Protein AF-A0A9E4AUJ5-F1 (afdb_monomer_lite)

Radius of gyration: 17.87 Å; chains: 1; bounding box: 46×36×30 Å

Structure (mmCIF, N/CA/C/O backbone):
data_AF-A0A9E4AUJ5-F1
#
_entry.id   AF-A0A9E4AUJ5-F1
#
loop_
_atom_site.group_PDB
_atom_site.id
_atom_site.type_symbol
_atom_site.label_atom_id
_atom_site.label_alt_id
_atom_site.label_comp_id
_atom_site.label_asym_id
_atom_site.label_entity_id
_atom_site.label_seq_id
_atom_site.pdbx_PDB_ins_code
_atom_site.Cartn_x
_atom_site.Cartn_y
_atom_site.Cartn_z
_atom_site.occupancy
_atom_site.B_iso_or_equiv
_atom_site.auth_seq_id
_atom_site.auth_comp_id
_atom_site.auth_asym_id
_atom_site.auth_atom_id
_atom_site.pdbx_PDB_model_num
ATOM 1 N N . MET A 1 1 ? -11.189 -10.210 -1.124 1.00 81.00 1 MET A N 1
ATOM 2 C CA . MET A 1 1 ? -10.732 -10.616 0.235 1.00 81.00 1 MET A CA 1
ATOM 3 C C . MET A 1 1 ? -11.201 -9.585 1.271 1.00 81.00 1 MET A C 1
ATOM 5 O O . MET A 1 1 ? -11.443 -8.456 0.871 1.00 81.00 1 MET A O 1
ATOM 9 N N . ASP A 1 2 ? -11.345 -9.936 2.559 1.00 85.44 2 ASP A N 1
ATOM 10 C CA . ASP A 1 2 ? -11.587 -8.959 3.646 1.00 85.44 2 ASP A CA 1
ATOM 11 C C . ASP A 1 2 ? -10.481 -9.054 4.709 1.00 85.44 2 ASP A C 1
ATOM 13 O O . ASP A 1 2 ? -10.059 -10.155 5.078 1.00 85.44 2 ASP A O 1
ATOM 17 N N . PHE A 1 3 ? -9.982 -7.909 5.174 1.00 94.19 3 PHE A N 1
ATOM 18 C CA . PHE A 1 3 ? -8.854 -7.849 6.102 1.00 94.19 3 PHE A CA 1
ATOM 19 C C . PHE A 1 3 ? -9.317 -7.792 7.551 1.00 94.19 3 PHE A C 1
ATOM 21 O O . PHE A 1 3 ? -10.170 -6.989 7.930 1.00 94.19 3 PHE A O 1
ATOM 28 N N . GLN A 1 4 ? -8.646 -8.558 8.410 1.00 96.38 4 GLN A N 1
ATOM 29 C CA . GLN A 1 4 ? -8.698 -8.282 9.839 1.00 96.38 4 GLN A CA 1
ATOM 30 C C . GLN A 1 4 ? -7.884 -7.027 10.128 1.00 96.38 4 GLN A C 1
ATOM 32 O O . GLN A 1 4 ? -6.697 -6.959 9.797 1.00 96.38 4 GLN A O 1
ATOM 37 N N . THR A 1 5 ? -8.516 -6.037 10.755 1.00 96.94 5 THR A N 1
ATOM 38 C CA . THR A 1 5 ? -7.864 -4.767 11.064 1.00 96.94 5 THR A CA 1
ATOM 39 C C . THR A 1 5 ? -7.980 -4.390 12.533 1.00 96.94 5 THR A C 1
ATOM 41 O O . THR A 1 5 ? -8.895 -4.810 13.244 1.00 96.94 5 THR A O 1
ATOM 44 N N . ARG A 1 6 ? -7.018 -3.593 12.999 1.00 97.69 6 ARG A N 1
ATOM 45 C CA . ARG A 1 6 ? -7.009 -2.996 14.334 1.00 97.69 6 ARG A CA 1
ATOM 46 C C . ARG A 1 6 ? -6.757 -1.490 14.207 1.00 97.69 6 ARG A C 1
ATOM 48 O O . ARG A 1 6 ? -5.709 -1.129 13.673 1.00 97.69 6 ARG A O 1
ATOM 55 N N . PRO A 1 7 ? -7.643 -0.616 14.723 1.00 97.81 7 PRO A N 1
ATOM 56 C CA . PRO A 1 7 ? -7.449 0.831 14.639 1.00 97.81 7 PRO A CA 1
ATOM 57 C C . PRO A 1 7 ? -6.105 1.273 15.233 1.00 97.81 7 PRO A C 1
ATOM 59 O O . PRO A 1 7 ? -5.701 0.780 16.289 1.00 97.81 7 PRO A O 1
ATOM 62 N N . LEU A 1 8 ? -5.422 2.208 14.564 1.00 97.88 8 LEU A N 1
ATOM 63 C CA . LEU A 1 8 ? -4.208 2.845 15.100 1.00 97.88 8 LEU A CA 1
ATOM 64 C C . LEU A 1 8 ? -4.545 3.996 16.051 1.00 97.88 8 LEU A C 1
ATOM 66 O O . LEU A 1 8 ? -3.818 4.254 17.008 1.00 97.88 8 LEU A O 1
ATOM 70 N N . SER A 1 9 ? -5.648 4.683 15.770 1.00 95.81 9 SER A N 1
ATOM 71 C CA . SER A 1 9 ? -6.226 5.747 16.582 1.00 95.81 9 SER A CA 1
ATOM 72 C C . SER A 1 9 ? -7.748 5.729 16.434 1.00 95.81 9 SER A C 1
ATOM 74 O O . SER A 1 9 ? -8.285 4.938 15.659 1.00 95.81 9 SER A O 1
ATOM 76 N N . GLU A 1 10 ? -8.447 6.601 17.159 1.00 93.31 10 GLU A N 1
ATOM 77 C CA . GLU A 1 10 ? -9.909 6.705 17.080 1.00 93.31 10 GLU A CA 1
ATOM 78 C C . GLU A 1 10 ? -10.398 7.073 15.669 1.00 93.31 10 GLU A C 1
ATOM 80 O O . GLU A 1 10 ? -11.391 6.524 15.204 1.00 93.31 10 GLU A O 1
ATOM 85 N N . ASN A 1 11 ? -9.674 7.954 14.969 1.00 93.94 11 ASN A N 1
ATOM 86 C CA . ASN A 1 11 ? -10.180 8.601 13.753 1.00 93.94 11 ASN A CA 1
ATOM 87 C C . ASN A 1 11 ? -9.298 8.415 12.512 1.00 93.94 11 ASN A C 1
ATOM 89 O O . ASN A 1 11 ? -9.664 8.878 11.435 1.00 93.94 11 ASN A O 1
ATOM 93 N N . PHE A 1 12 ? -8.124 7.793 12.635 1.00 96.06 12 PHE A N 1
ATOM 94 C CA . PHE A 1 12 ? -7.182 7.712 11.522 1.00 96.06 12 PHE A CA 1
ATOM 95 C C . PHE A 1 12 ? -6.329 6.448 11.551 1.00 96.06 12 PHE A C 1
ATOM 97 O O . PHE A 1 12 ? -5.674 6.140 12.554 1.00 96.06 12 PHE A O 1
ATOM 104 N N . GLY A 1 13 ? -6.289 5.782 10.399 1.00 97.75 13 GLY A N 1
ATOM 105 C CA . GLY A 1 13 ? -5.408 4.665 10.120 1.00 97.75 13 GLY A CA 1
ATOM 106 C C . GLY A 1 13 ? -5.808 3.349 10.787 1.00 97.75 13 GLY A C 1
ATOM 107 O O . GLY A 1 13 ? -6.410 3.307 11.863 1.00 97.75 13 GLY A O 1
ATOM 108 N N . SER A 1 14 ? -5.427 2.244 10.151 1.00 98.38 14 SER A N 1
ATOM 109 C CA . SER A 1 14 ? -5.655 0.898 10.678 1.00 98.38 14 SER A CA 1
ATOM 110 C C . SER A 1 14 ? -4.452 -0.007 10.425 1.00 98.38 14 SER A C 1
ATOM 112 O O . SER A 1 14 ? -3.816 0.058 9.376 1.00 98.38 14 SER A O 1
ATOM 114 N N . GLU A 1 15 ? -4.119 -0.856 11.390 1.00 98.44 15 GLU A N 1
ATOM 115 C CA . GLU A 1 15 ? -3.172 -1.950 11.198 1.00 98.44 15 GLU A CA 1
ATOM 116 C C . GLU A 1 15 ? -3.887 -3.117 10.524 1.00 98.44 15 GLU A C 1
ATOM 118 O O . GLU A 1 15 ? -4.924 -3.565 11.015 1.00 98.44 15 GLU A O 1
ATOM 123 N N . VAL A 1 16 ? -3.322 -3.630 9.434 1.00 98.12 16 VAL A N 1
ATOM 124 C CA . VAL A 1 16 ? -3.795 -4.851 8.777 1.00 98.12 16 VAL A CA 1
ATOM 125 C C . VAL A 1 16 ? -3.058 -6.048 9.373 1.00 98.12 16 VAL A C 1
ATOM 127 O O . VAL A 1 16 ? -1.829 -6.054 9.477 1.00 98.12 16 VAL A O 1
ATOM 130 N N . LEU A 1 17 ? -3.815 -7.057 9.797 1.00 97.06 17 LEU A N 1
ATOM 131 C CA . LEU A 1 17 ? -3.298 -8.227 10.498 1.00 97.06 17 LEU A CA 1
ATOM 132 C C . LEU A 1 17 ? -3.163 -9.424 9.555 1.00 97.06 17 LEU A C 1
ATOM 134 O O . LEU A 1 17 ? -4.004 -9.641 8.689 1.00 97.06 17 LEU A O 1
ATOM 138 N N . SER A 1 18 ? -2.132 -10.240 9.796 1.00 94.19 18 SER A N 1
ATOM 139 C CA . SER A 1 18 ? -1.955 -11.561 9.170 1.00 94.19 18 SER A CA 1
ATOM 140 C C . SER A 1 18 ? -1.894 -11.544 7.635 1.00 94.19 18 SER A C 1
ATOM 142 O O . SER A 1 18 ? -2.451 -12.424 6.986 1.00 94.19 18 SER A O 1
ATOM 144 N N . VAL A 1 19 ? -1.200 -10.555 7.065 1.00 95.25 19 VAL A N 1
ATOM 145 C CA . VAL A 1 19 ? -0.960 -10.428 5.618 1.00 95.25 19 VAL A CA 1
ATOM 146 C C . VAL A 1 19 ? 0.533 -10.546 5.315 1.00 95.25 19 VAL A C 1
ATOM 148 O O . VAL A 1 19 ? 1.364 -10.010 6.054 1.00 95.25 19 VAL A O 1
ATOM 151 N N . ASP A 1 20 ? 0.850 -11.231 4.220 1.00 95.44 20 ASP A N 1
ATOM 152 C CA . ASP A 1 20 ? 2.181 -11.316 3.620 1.00 95.44 20 ASP A CA 1
ATOM 153 C C . ASP A 1 20 ? 2.167 -10.581 2.275 1.00 95.44 20 ASP A C 1
ATOM 155 O O . ASP A 1 20 ? 1.487 -11.002 1.341 1.00 95.44 20 ASP A O 1
ATOM 159 N N . LEU A 1 21 ? 2.897 -9.466 2.187 1.00 96.94 21 LEU A N 1
ATOM 160 C CA . LEU A 1 21 ? 2.931 -8.631 0.984 1.00 96.94 21 LEU A CA 1
ATOM 161 C C . LEU A 1 21 ? 3.908 -9.138 -0.089 1.00 96.94 21 LEU A C 1
ATOM 163 O O . LEU A 1 21 ? 3.916 -8.598 -1.192 1.00 96.94 21 LEU A O 1
ATOM 167 N N . THR A 1 22 ? 4.716 -10.168 0.191 1.00 96.31 22 THR A N 1
ATOM 168 C CA . THR A 1 22 ? 5.641 -10.744 -0.809 1.00 96.31 22 THR A CA 1
ATOM 169 C C . THR A 1 22 ? 4.912 -11.527 -1.908 1.00 96.31 22 THR A C 1
ATOM 171 O O . THR A 1 22 ? 5.465 -11.759 -2.985 1.00 96.31 22 THR A O 1
ATOM 174 N N . GLN A 1 23 ? 3.658 -11.915 -1.646 1.00 92.25 23 GLN A N 1
ATOM 175 C CA . GLN A 1 23 ? 2.794 -12.716 -2.519 1.00 92.25 23 GLN A CA 1
ATOM 176 C C . GLN A 1 23 ? 1.576 -11.914 -3.004 1.00 92.25 23 GLN A C 1
ATOM 178 O O . GLN A 1 23 ? 0.466 -12.437 -3.052 1.00 92.25 23 GLN A O 1
ATOM 183 N N . ILE A 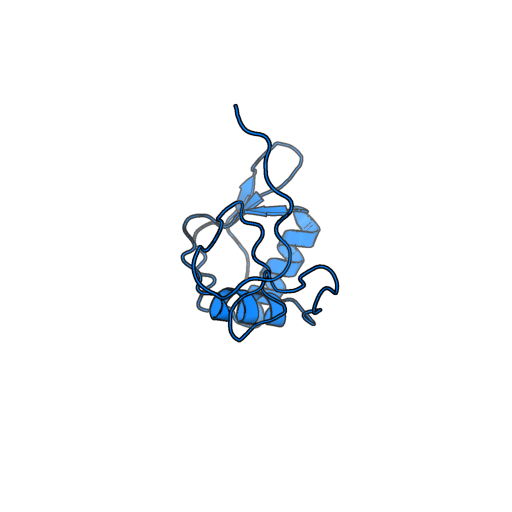1 24 ? 1.763 -10.626 -3.310 1.00 96.19 24 ILE A N 1
ATOM 184 C CA . ILE A 1 24 ? 0.677 -9.766 -3.792 1.00 96.19 24 ILE A CA 1
ATOM 185 C C . ILE A 1 24 ? 0.030 -10.335 -5.068 1.00 96.19 24 ILE A C 1
ATOM 187 O O . ILE A 1 24 ? 0.720 -10.663 -6.036 1.00 96.19 24 ILE A O 1
ATOM 191 N N . ASP A 1 25 ? -1.298 -10.415 -5.066 1.00 95.31 25 ASP A N 1
ATOM 192 C CA . ASP A 1 25 ? -2.140 -10.762 -6.210 1.00 95.31 25 ASP A CA 1
ATOM 193 C C . ASP A 1 25 ? -3.230 -9.694 -6.433 1.00 95.31 25 ASP A C 1
ATOM 195 O O . ASP A 1 25 ? -3.295 -8.689 -5.718 1.00 95.31 25 ASP A O 1
ATOM 199 N N . GLU A 1 26 ? -4.057 -9.880 -7.465 1.00 95.44 26 GLU A N 1
ATOM 200 C CA . GLU A 1 26 ? -5.104 -8.925 -7.853 1.00 95.44 26 GLU A CA 1
ATOM 201 C C . GLU A 1 26 ? -6.172 -8.757 -6.758 1.00 95.44 26 GLU A C 1
ATOM 203 O O . GLU A 1 26 ? -6.505 -7.629 -6.387 1.00 95.44 26 GLU A O 1
ATOM 208 N N . ASP A 1 27 ? -6.633 -9.863 -6.166 1.00 96.12 27 ASP A N 1
ATOM 209 C CA . ASP A 1 27 ? -7.642 -9.864 -5.101 1.00 96.12 27 ASP A CA 1
ATOM 210 C C . ASP A 1 27 ? -7.147 -9.139 -3.839 1.00 96.12 27 ASP A C 1
ATOM 212 O O . ASP A 1 27 ? -7.907 -8.426 -3.168 1.00 96.12 27 ASP A O 1
ATOM 216 N N . MET A 1 28 ? -5.874 -9.328 -3.481 1.00 96.88 28 MET A N 1
ATOM 217 C CA . MET A 1 28 ? -5.245 -8.641 -2.359 1.00 96.88 28 MET A CA 1
ATOM 218 C C . MET A 1 28 ? -5.028 -7.160 -2.674 1.00 96.88 28 MET A C 1
ATOM 220 O O . MET A 1 28 ? -5.274 -6.322 -1.805 1.00 96.88 28 MET A O 1
ATOM 224 N N . ALA A 1 29 ? -4.615 -6.812 -3.895 1.00 97.38 29 ALA A N 1
ATOM 225 C CA . ALA A 1 29 ? -4.443 -5.422 -4.310 1.00 97.38 29 ALA A CA 1
ATOM 226 C C . ALA A 1 29 ? -5.767 -4.643 -4.255 1.00 97.38 29 ALA A C 1
ATOM 228 O O . ALA A 1 29 ? -5.816 -3.556 -3.671 1.00 97.38 29 ALA A O 1
ATOM 229 N N . GLU A 1 30 ? -6.861 -5.217 -4.764 1.00 97.25 30 GLU A N 1
ATOM 230 C CA . GLU A 1 30 ? -8.194 -4.614 -4.674 1.00 97.25 30 GLU A CA 1
ATOM 231 C C . GLU A 1 30 ? -8.626 -4.430 -3.210 1.00 97.25 30 GLU A C 1
ATOM 233 O O . GLU A 1 30 ? -9.079 -3.349 -2.815 1.00 97.25 30 GLU A O 1
ATOM 238 N N . ALA A 1 31 ? -8.411 -5.445 -2.366 1.00 97.06 31 ALA A N 1
ATOM 239 C CA . ALA A 1 31 ? -8.710 -5.354 -0.940 1.00 97.06 31 ALA A CA 1
ATOM 240 C C . ALA A 1 31 ? -7.897 -4.247 -0.242 1.00 97.06 31 ALA A C 1
ATOM 242 O O . ALA A 1 31 ? -8.433 -3.539 0.617 1.00 97.06 31 ALA A O 1
ATOM 243 N N . ILE A 1 32 ? -6.623 -4.056 -0.612 1.00 97.50 32 ILE A N 1
ATOM 244 C CA . ILE A 1 32 ? -5.777 -2.973 -0.086 1.00 97.50 32 ILE A CA 1
ATOM 245 C C . ILE A 1 32 ? -6.341 -1.616 -0.503 1.00 97.50 32 ILE A C 1
ATOM 247 O O . ILE A 1 32 ? -6.493 -0.744 0.352 1.00 97.50 32 ILE A O 1
ATOM 251 N N . LEU A 1 33 ? -6.701 -1.434 -1.776 1.00 97.12 33 LEU A N 1
ATOM 252 C CA . LEU A 1 33 ? -7.261 -0.174 -2.275 1.00 97.12 33 LEU A CA 1
ATOM 253 C C . LEU A 1 33 ? -8.573 0.191 -1.567 1.00 97.12 33 LEU A C 1
ATOM 255 O O . LEU A 1 33 ? -8.733 1.329 -1.116 1.00 97.12 33 LEU A O 1
ATOM 259 N N . LEU A 1 34 ? -9.482 -0.771 -1.391 1.00 96.81 34 LEU A N 1
ATOM 260 C CA . LEU A 1 34 ? -10.729 -0.569 -0.645 1.00 96.81 34 LEU A CA 1
ATOM 261 C C . LEU A 1 34 ? -10.467 -0.233 0.831 1.00 96.81 34 LEU A C 1
ATOM 263 O O . LEU A 1 34 ? -11.088 0.674 1.394 1.00 96.81 34 LEU A O 1
ATOM 267 N N . ALA A 1 35 ? -9.516 -0.922 1.467 1.00 96.62 35 ALA A N 1
ATOM 268 C CA . ALA A 1 35 ? -9.149 -0.657 2.853 1.00 96.62 35 ALA A CA 1
ATOM 269 C C . ALA A 1 35 ? -8.502 0.730 3.030 1.00 96.62 35 ALA A C 1
ATOM 271 O O . ALA A 1 35 ? -8.801 1.412 4.013 1.00 96.62 35 ALA A O 1
ATOM 272 N N . VAL A 1 36 ? -7.685 1.191 2.075 1.00 96.31 36 VAL A N 1
ATOM 273 C CA . VAL A 1 36 ? -7.135 2.558 2.065 1.00 96.31 36 VAL A CA 1
ATOM 274 C C . VAL A 1 36 ? -8.252 3.591 1.940 1.00 96.31 36 VAL A C 1
ATOM 276 O O . VAL A 1 36 ? -8.261 4.547 2.708 1.00 96.31 36 VAL A O 1
ATOM 279 N N . GLN A 1 37 ? -9.233 3.398 1.053 1.00 95.56 37 GLN A N 1
ATOM 280 C CA . GLN A 1 37 ? -10.369 4.327 0.927 1.00 95.56 37 GLN A CA 1
ATOM 281 C C . GLN A 1 37 ? -11.161 4.460 2.236 1.00 95.56 37 GLN A C 1
ATOM 283 O O . GLN A 1 37 ? -11.609 5.550 2.586 1.00 95.56 37 GLN A O 1
ATOM 288 N N . LYS A 1 38 ? -11.305 3.360 2.982 1.00 95.19 38 LYS A N 1
ATOM 289 C CA . LYS A 1 38 ? -12.026 3.330 4.260 1.00 95.19 38 LYS A CA 1
ATOM 290 C C . LYS A 1 38 ? -11.229 3.918 5.426 1.00 95.19 38 LYS A C 1
ATOM 292 O O . LYS A 1 38 ? -11.804 4.589 6.279 1.00 95.19 38 LYS A O 1
ATOM 297 N N . HIS A 1 39 ? -9.934 3.620 5.508 1.00 96.00 39 HIS A N 1
ATOM 298 C CA . HIS A 1 39 ? -9.112 3.909 6.690 1.00 96.00 39 HIS A CA 1
ATOM 299 C C . HIS A 1 39 ? -8.101 5.046 6.493 1.00 96.00 39 HIS A C 1
ATOM 301 O O . HIS A 1 39 ? -7.439 5.434 7.458 1.00 96.00 39 HIS A O 1
ATOM 307 N N . ALA A 1 40 ? -7.988 5.574 5.271 1.00 96.38 40 ALA A N 1
ATOM 308 C CA . ALA A 1 40 ? -7.030 6.572 4.781 1.00 96.38 40 ALA A CA 1
ATOM 309 C C . ALA A 1 40 ? -5.546 6.160 4.847 1.00 96.38 40 ALA A C 1
ATOM 311 O O . ALA A 1 40 ? -4.764 6.536 3.978 1.00 96.38 40 ALA A O 1
ATOM 312 N N . LEU A 1 41 ? -5.149 5.378 5.850 1.00 97.62 41 LEU A N 1
ATOM 313 C CA . LEU A 1 41 ? -3.797 4.871 6.039 1.00 97.62 41 LEU A CA 1
ATOM 314 C C . LEU A 1 41 ? -3.840 3.427 6.533 1.00 97.62 41 LEU A C 1
ATOM 316 O O . LEU A 1 41 ? -4.610 3.086 7.432 1.00 97.62 41 LEU A O 1
ATOM 320 N N . LEU A 1 42 ? -2.963 2.591 5.985 1.00 98.06 42 LEU A N 1
ATOM 321 C CA . LEU A 1 42 ? -2.779 1.215 6.430 1.00 98.06 42 LEU A CA 1
ATOM 322 C C . LEU A 1 42 ? -1.362 1.014 6.963 1.00 98.06 42 LEU A C 1
ATOM 324 O O . LEU A 1 42 ? -0.393 1.488 6.374 1.00 98.06 42 LEU A O 1
ATOM 328 N N . LEU A 1 43 ? -1.245 0.288 8.074 1.00 98.19 43 LEU A N 1
ATOM 329 C CA . LEU A 1 43 ? 0.028 -0.177 8.614 1.00 98.19 43 LEU A CA 1
ATOM 330 C C . LEU A 1 43 ? 0.133 -1.694 8.464 1.00 98.19 43 LEU A C 1
ATOM 332 O O . LEU A 1 43 ? -0.676 -2.432 9.023 1.00 98.19 43 LEU A O 1
ATOM 336 N N . PHE A 1 44 ? 1.192 -2.150 7.801 1.00 97.81 44 PHE A N 1
ATOM 337 C CA . PHE A 1 44 ? 1.551 -3.562 7.703 1.00 97.81 44 PHE A CA 1
ATOM 338 C C . PHE A 1 44 ? 2.816 -3.802 8.525 1.00 97.81 44 PHE A C 1
ATOM 340 O O . PHE A 1 44 ? 3.894 -3.302 8.202 1.00 97.81 44 PHE A O 1
ATOM 347 N N . ARG A 1 45 ? 2.699 -4.528 9.639 1.00 97.12 45 ARG A N 1
ATOM 348 C CA . ARG A 1 45 ? 3.848 -4.815 10.511 1.00 97.12 45 ARG A CA 1
ATOM 349 C C . ARG A 1 45 ? 4.589 -6.068 10.052 1.00 97.12 45 ARG A C 1
ATOM 351 O O . ARG A 1 45 ? 3.985 -6.978 9.491 1.00 97.12 45 ARG A O 1
ATOM 358 N N . ARG A 1 46 ? 5.878 -6.143 10.409 1.00 96.38 46 ARG A N 1
ATOM 359 C CA . ARG A 1 46 ? 6.742 -7.329 10.233 1.00 96.38 46 ARG A CA 1
ATOM 360 C C . ARG A 1 46 ? 6.875 -7.789 8.775 1.00 96.38 46 ARG A C 1
ATOM 362 O O . ARG A 1 46 ? 6.998 -8.979 8.519 1.00 96.38 46 ARG A O 1
ATOM 369 N N . GLN A 1 47 ? 6.861 -6.841 7.844 1.00 97.25 47 GLN A N 1
ATOM 370 C CA . GLN A 1 47 ? 7.123 -7.107 6.435 1.00 97.25 47 GLN A CA 1
ATOM 371 C C . GLN A 1 47 ? 8.630 -7.000 6.190 1.00 97.25 47 GLN A C 1
ATOM 373 O O . GLN A 1 47 ? 9.252 -6.015 6.588 1.00 97.25 47 GLN A O 1
ATOM 378 N N . SER A 1 48 ? 9.208 -8.021 5.567 1.00 96.00 48 SER A N 1
ATOM 379 C CA . SER A 1 48 ? 10.597 -8.025 5.112 1.00 96.00 48 SER A CA 1
ATOM 380 C C . SER A 1 48 ? 10.573 -8.054 3.592 1.00 96.00 48 SER A C 1
ATOM 382 O O . SER A 1 48 ? 10.552 -9.130 3.007 1.00 96.00 48 SER A O 1
ATOM 384 N N . LEU A 1 49 ? 10.502 -6.872 2.984 1.00 96.12 49 LEU A N 1
ATOM 385 C CA . LEU A 1 49 ? 10.353 -6.705 1.540 1.00 96.12 49 LEU A CA 1
ATOM 386 C C . LEU A 1 49 ? 11.689 -6.319 0.918 1.00 96.12 49 LEU A C 1
ATOM 388 O O . LEU A 1 49 ? 12.380 -5.438 1.434 1.00 96.12 49 LEU A O 1
ATOM 392 N N . HIS A 1 50 ? 12.028 -6.966 -0.188 1.00 95.44 50 HIS A N 1
ATOM 393 C CA . HIS A 1 50 ? 13.092 -6.516 -1.069 1.00 95.44 50 HIS A CA 1
ATOM 394 C C . HIS A 1 50 ? 12.542 -5.471 -2.061 1.00 95.44 50 HIS A C 1
ATOM 396 O O . HIS A 1 50 ? 11.329 -5.303 -2.210 1.00 95.44 50 HIS A O 1
ATOM 402 N N . ASP A 1 51 ? 13.415 -4.728 -2.740 1.00 94.56 51 ASP A N 1
ATOM 403 C CA . ASP A 1 51 ? 13.002 -3.636 -3.635 1.00 94.56 51 ASP A CA 1
ATOM 404 C C . ASP A 1 51 ? 12.085 -4.101 -4.782 1.00 94.56 51 ASP A C 1
ATOM 406 O O . ASP A 1 51 ? 11.197 -3.365 -5.211 1.00 94.56 51 ASP A O 1
ATOM 410 N N . ASP A 1 52 ? 12.244 -5.339 -5.250 1.00 95.25 52 ASP A N 1
ATOM 411 C CA . ASP A 1 52 ? 11.373 -5.947 -6.255 1.00 95.25 52 ASP A CA 1
ATOM 412 C C . ASP A 1 52 ? 10.000 -6.329 -5.685 1.00 95.25 52 ASP A C 1
ATOM 414 O O . ASP A 1 52 ? 9.009 -6.230 -6.407 1.00 95.25 52 ASP A O 1
ATOM 418 N N . ASP A 1 53 ? 9.908 -6.713 -4.405 1.00 96.62 53 ASP A N 1
ATOM 419 C CA . ASP A 1 53 ? 8.618 -6.882 -3.724 1.00 96.62 53 ASP A CA 1
ATOM 420 C C . ASP A 1 53 ? 7.890 -5.534 -3.634 1.00 96.62 53 ASP A C 1
ATOM 422 O O . ASP A 1 53 ? 6.702 -5.445 -3.942 1.00 96.62 53 ASP A O 1
ATOM 426 N N . ILE A 1 54 ? 8.609 -4.463 -3.272 1.00 95.81 54 ILE A N 1
ATOM 427 C CA . ILE A 1 54 ? 8.059 -3.100 -3.194 1.00 95.81 54 ILE A CA 1
ATOM 428 C C . ILE A 1 54 ? 7.551 -2.648 -4.566 1.00 95.81 54 ILE A C 1
ATOM 430 O O . ILE A 1 54 ? 6.448 -2.102 -4.669 1.00 95.81 54 ILE A O 1
ATOM 434 N N . TYR A 1 55 ? 8.329 -2.888 -5.624 1.00 94.81 55 TYR A N 1
ATOM 435 C CA . TYR A 1 55 ? 7.926 -2.555 -6.986 1.00 94.81 55 TYR A CA 1
ATOM 436 C C . TYR A 1 55 ? 6.698 -3.360 -7.433 1.00 94.81 55 TYR A C 1
ATOM 438 O O . TYR A 1 55 ? 5.759 -2.776 -7.979 1.00 94.81 55 TYR A O 1
ATOM 446 N N . ARG A 1 56 ? 6.670 -4.677 -7.173 1.00 96.06 56 ARG A N 1
ATOM 447 C CA . ARG A 1 56 ? 5.527 -5.552 -7.489 1.00 96.06 56 ARG A CA 1
ATOM 448 C C . ARG A 1 56 ? 4.260 -5.104 -6.766 1.00 96.06 56 ARG A C 1
ATOM 450 O O . ARG A 1 56 ? 3.237 -4.919 -7.417 1.00 96.06 56 ARG A O 1
ATOM 457 N N . LEU A 1 57 ? 4.348 -4.852 -5.459 1.00 96.94 57 LEU A N 1
ATOM 458 C CA . LEU A 1 57 ? 3.244 -4.321 -4.660 1.00 96.94 57 LEU A CA 1
ATOM 459 C C . LEU A 1 57 ? 2.736 -2.993 -5.226 1.00 96.94 57 LEU A C 1
ATOM 461 O O . LEU A 1 57 ? 1.543 -2.844 -5.465 1.00 96.94 57 LEU A O 1
ATOM 465 N N . SER A 1 58 ? 3.636 -2.041 -5.479 1.00 95.44 58 SER A N 1
ATOM 466 C CA . SER A 1 58 ? 3.258 -0.718 -5.992 1.00 95.44 58 SER A CA 1
ATOM 467 C C . SER A 1 58 ? 2.583 -0.814 -7.363 1.00 95.44 58 SER A C 1
ATOM 469 O O . SER A 1 58 ? 1.579 -0.149 -7.594 1.00 95.44 58 SER A O 1
ATOM 471 N N . SER A 1 59 ? 3.091 -1.687 -8.237 1.00 95.69 59 SER A N 1
ATOM 472 C CA . SER A 1 59 ? 2.551 -1.909 -9.585 1.00 95.69 59 SER A CA 1
ATOM 473 C C . SER A 1 59 ? 1.190 -2.602 -9.579 1.00 95.69 59 SER A C 1
ATOM 475 O O . SER A 1 59 ? 0.369 -2.340 -10.454 1.00 95.69 59 SER A O 1
ATOM 477 N N . ALA A 1 60 ? 0.929 -3.465 -8.594 1.00 96.81 60 ALA A N 1
ATOM 478 C CA . ALA A 1 60 ? -0.374 -4.103 -8.422 1.00 96.81 60 ALA A CA 1
ATOM 479 C C . ALA A 1 60 ? -1.457 -3.104 -7.974 1.00 96.81 60 ALA A C 1
ATOM 481 O O . ALA A 1 60 ? -2.629 -3.282 -8.288 1.00 96.81 60 ALA A O 1
ATOM 482 N N . LEU A 1 61 ? -1.071 -2.032 -7.273 1.00 96.19 61 LEU A N 1
ATOM 483 C CA . LEU A 1 61 ? -1.988 -0.979 -6.825 1.00 96.19 6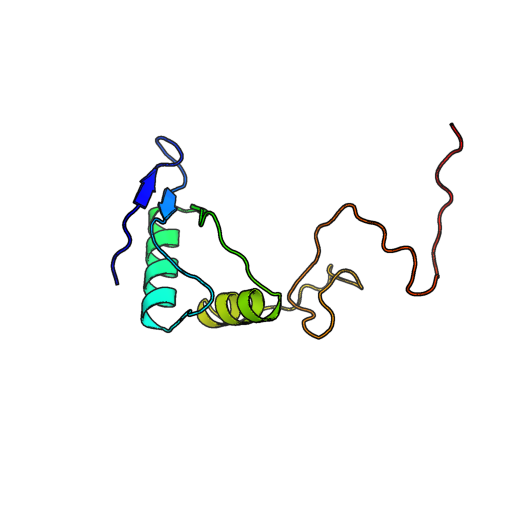1 LEU A CA 1
ATOM 484 C C . LEU A 1 61 ? -2.282 0.069 -7.912 1.00 96.19 61 LEU A C 1
ATOM 486 O O . LEU A 1 61 ? -3.220 0.854 -7.766 1.00 96.19 61 LEU A O 1
ATOM 490 N N . GLY A 1 62 ? -1.497 0.094 -8.992 1.00 95.50 62 GLY A N 1
ATOM 491 C CA . GLY A 1 62 ? -1.683 0.991 -10.128 1.00 95.50 62 GLY A CA 1
ATOM 492 C C . GLY A 1 62 ? -0.377 1.336 -10.852 1.00 95.50 62 GLY A C 1
ATOM 493 O O . GLY A 1 62 ? 0.683 0.794 -10.537 1.00 95.50 62 GLY A O 1
ATOM 494 N N . PRO A 1 63 ? -0.426 2.249 -11.839 1.00 95.06 63 PRO A N 1
ATOM 495 C CA . PRO A 1 63 ? 0.766 2.704 -12.545 1.00 95.06 63 PRO A CA 1
ATOM 496 C C . PRO A 1 63 ? 1.787 3.323 -11.586 1.00 95.06 63 PRO A C 1
ATOM 498 O O . PRO A 1 63 ? 1.465 4.234 -10.824 1.00 95.06 63 PRO A O 1
ATOM 501 N N . VAL A 1 64 ? 3.032 2.852 -11.652 1.00 93.50 64 VAL A N 1
ATOM 502 C CA . VAL A 1 64 ? 4.130 3.389 -10.844 1.00 93.50 64 VAL A CA 1
ATOM 503 C C . VAL A 1 64 ? 4.808 4.522 -11.602 1.00 93.50 64 VAL A C 1
ATOM 505 O O . VAL A 1 64 ? 5.345 4.319 -12.690 1.00 93.50 64 VAL A O 1
ATOM 508 N N . GLU A 1 65 ? 4.808 5.713 -11.014 1.00 89.75 65 GLU A N 1
ATOM 509 C CA . GLU A 1 65 ? 5.527 6.862 -11.557 1.00 89.75 65 GLU A CA 1
ATOM 510 C C . GLU A 1 65 ? 6.995 6.860 -11.113 1.00 89.75 65 GLU A C 1
ATOM 512 O O . GLU A 1 65 ? 7.323 6.477 -9.989 1.00 89.75 65 GLU A O 1
ATOM 517 N N . GLU A 1 66 ? 7.890 7.322 -11.990 1.00 85.31 66 GLU A N 1
ATOM 518 C CA . GLU A 1 66 ? 9.281 7.620 -11.640 1.00 85.31 66 GLU A CA 1
ATOM 519 C C . GLU A 1 66 ? 9.391 9.099 -11.240 1.00 85.31 66 GLU A C 1
ATOM 521 O O . GLU A 1 66 ? 9.309 9.984 -12.099 1.00 85.31 66 GLU A O 1
ATOM 526 N N . PRO A 1 67 ? 9.568 9.415 -9.949 1.00 74.75 67 PRO A N 1
ATOM 527 C CA . PRO A 1 67 ? 9.564 10.797 -9.511 1.00 74.75 67 PRO A CA 1
ATOM 528 C C . PRO A 1 67 ? 10.856 11.509 -9.933 1.00 74.75 67 PRO A C 1
ATOM 530 O O . PRO A 1 67 ? 11.959 11.038 -9.638 1.00 74.75 67 PRO A O 1
ATOM 533 N N . PRO A 1 68 ? 10.763 12.714 -10.523 1.00 70.38 68 PRO A N 1
ATOM 534 C CA . PRO A 1 68 ? 11.931 13.452 -11.012 1.00 70.38 68 PRO A CA 1
ATOM 535 C C . PRO A 1 68 ? 12.894 13.880 -9.889 1.00 70.38 68 PRO A C 1
ATOM 537 O O . PRO A 1 68 ? 14.064 14.165 -10.141 1.00 70.38 68 PRO A O 1
ATOM 540 N N . ALA A 1 69 ? 12.418 13.920 -8.639 1.00 66.75 69 ALA A N 1
ATOM 541 C CA . ALA A 1 69 ? 13.199 14.305 -7.465 1.00 66.75 69 ALA A CA 1
ATOM 542 C C . ALA A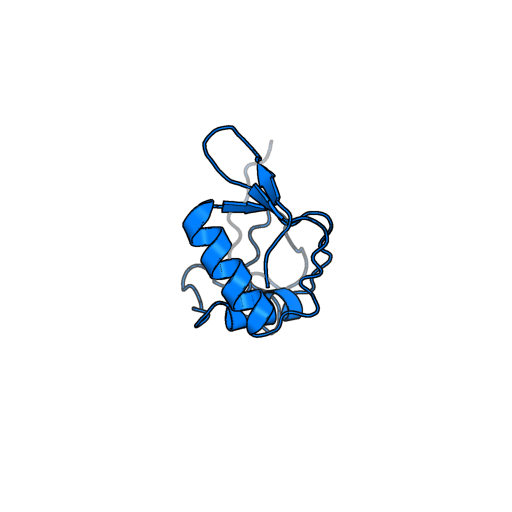 1 69 ? 14.130 13.197 -6.936 1.00 66.75 69 ALA A C 1
ATOM 544 O O . ALA A 1 69 ? 14.994 13.493 -6.111 1.00 66.75 69 ALA A O 1
ATOM 545 N N . ALA A 1 70 ? 13.990 11.950 -7.404 1.00 62.97 70 ALA A N 1
ATOM 546 C CA . ALA A 1 70 ? 14.762 10.824 -6.881 1.00 62.97 70 ALA A CA 1
ATOM 547 C C . ALA A 1 70 ? 16.259 10.873 -7.241 1.00 62.97 70 ALA A C 1
ATOM 549 O O . ALA A 1 70 ? 17.037 10.207 -6.568 1.00 62.97 70 ALA A O 1
ATOM 550 N N . LYS A 1 71 ? 16.683 11.682 -8.233 1.00 73.19 71 LYS A N 1
ATOM 551 C CA . LYS A 1 71 ? 18.074 11.760 -8.745 1.00 73.19 71 LYS A CA 1
ATOM 552 C C . LYS A 1 71 ? 18.772 10.389 -8.709 1.00 73.19 71 LYS A C 1
ATOM 554 O O . LYS A 1 71 ? 18.286 9.484 -9.366 1.00 73.19 71 LYS A O 1
ATOM 559 N N . ASP A 1 72 ? 19.851 10.247 -7.936 1.00 75.62 72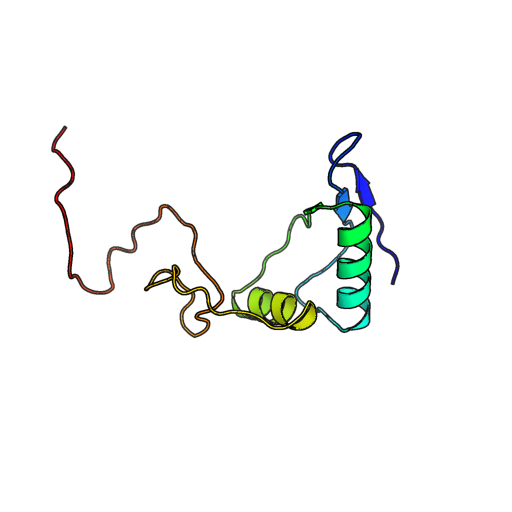 ASP A N 1
ATOM 560 C CA . ASP A 1 72 ? 20.623 9.006 -7.769 1.00 75.62 72 ASP A CA 1
ATOM 561 C C . ASP A 1 72 ? 20.238 8.228 -6.487 1.00 75.62 72 ASP A C 1
ATOM 563 O O . ASP A 1 72 ? 20.842 7.209 -6.166 1.00 75.62 72 ASP A O 1
ATOM 567 N N . ASN A 1 73 ? 19.238 8.699 -5.730 1.00 83.12 73 ASN A N 1
ATOM 568 C CA . ASN A 1 73 ? 18.777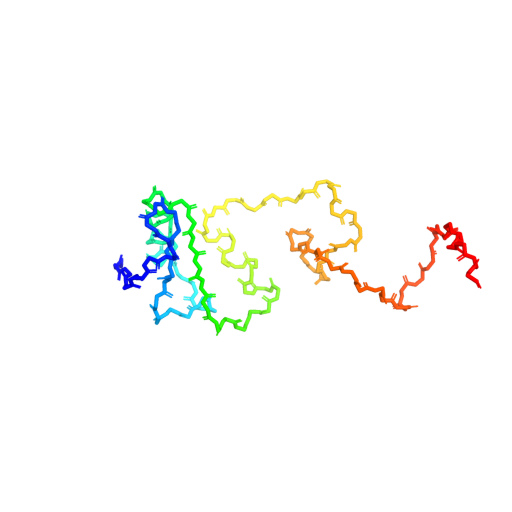 8.110 -4.467 1.00 83.12 73 ASN A CA 1
ATOM 569 C C . ASN A 1 73 ? 17.635 7.108 -4.700 1.00 83.12 73 ASN A C 1
ATOM 571 O O . ASN A 1 73 ? 16.548 7.238 -4.133 1.00 83.12 73 ASN A O 1
ATOM 575 N N . HIS A 1 74 ? 17.874 6.112 -5.544 1.00 86.62 74 HIS A N 1
ATOM 576 C CA . HIS A 1 74 ? 16.915 5.050 -5.835 1.00 86.62 74 HIS A CA 1
ATOM 577 C C . HIS A 1 74 ? 17.581 3.673 -5.807 1.00 86.62 74 HIS A C 1
ATOM 579 O O . HIS A 1 74 ? 18.808 3.550 -5.846 1.00 86.62 74 HIS A O 1
ATOM 585 N N . SER A 1 75 ? 16.758 2.631 -5.781 1.00 87.31 75 SER A N 1
ATOM 586 C CA . SER A 1 75 ? 17.208 1.248 -5.848 1.00 87.31 75 SER A CA 1
ATOM 587 C C . SER A 1 75 ? 17.972 0.955 -7.146 1.00 87.31 75 SER A C 1
ATOM 589 O O . SER A 1 75 ? 17.554 1.393 -8.230 1.00 87.31 75 SER A O 1
ATOM 591 N N . PRO A 1 76 ? 19.079 0.193 -7.094 1.00 85.50 76 PRO A N 1
ATOM 592 C CA . PRO A 1 76 ? 19.706 -0.350 -8.290 1.00 85.50 76 PRO A CA 1
ATOM 593 C C . PRO A 1 76 ? 18.720 -1.231 -9.072 1.00 85.50 76 PRO A C 1
ATOM 595 O O . PRO A 1 76 ? 18.279 -2.269 -8.597 1.00 85.50 76 PRO A O 1
ATOM 598 N N . GLY A 1 77 ? 18.391 -0.828 -10.299 1.00 86.00 77 GLY A N 1
ATOM 599 C CA . GLY A 1 77 ? 17.457 -1.561 -11.162 1.00 86.00 77 GLY A CA 1
ATOM 600 C C . GLY A 1 77 ? 15.997 -1.105 -11.075 1.00 86.00 77 GLY A C 1
ATOM 601 O O . GLY A 1 77 ? 15.245 -1.401 -11.998 1.00 86.00 77 GLY A O 1
ATOM 602 N N . PHE A 1 78 ? 15.617 -0.309 -10.066 1.00 87.31 78 PHE A N 1
ATOM 603 C CA . PHE A 1 78 ? 14.264 0.247 -9.927 1.00 87.31 78 PHE A CA 1
ATOM 604 C C . PHE A 1 78 ? 14.305 1.744 -9.592 1.00 87.31 78 PHE A C 1
ATOM 606 O O . PHE A 1 78 ? 14.394 2.139 -8.431 1.00 87.31 78 PHE A O 1
ATOM 613 N N . LYS A 1 79 ? 14.191 2.608 -10.607 1.00 87.56 79 LYS A N 1
ATOM 614 C CA . LYS A 1 79 ? 14.199 4.073 -10.417 1.00 87.56 79 LYS A CA 1
ATOM 615 C C . LYS A 1 79 ? 13.010 4.606 -9.617 1.00 87.56 79 LYS A C 1
ATOM 617 O O . LYS A 1 79 ? 13.103 5.667 -9.007 1.00 87.56 79 LYS A O 1
ATOM 622 N N . SER A 1 80 ? 11.902 3.876 -9.623 1.00 89.19 80 SER A N 1
ATOM 623 C CA . SER A 1 80 ? 10.692 4.214 -8.878 1.00 89.19 80 SER A CA 1
ATOM 624 C C . SER A 1 80 ? 10.758 3.848 -7.393 1.00 89.19 80 SER A C 1
ATOM 626 O O . SER A 1 80 ? 9.956 4.353 -6.611 1.00 89.19 80 SER A O 1
ATOM 628 N N . VAL A 1 81 ? 11.716 3.011 -6.977 1.00 91.06 81 VAL A N 1
ATOM 629 C CA . VAL A 1 81 ? 11.936 2.688 -5.562 1.00 91.06 81 VAL A CA 1
ATOM 630 C C . VAL A 1 81 ? 12.962 3.669 -5.003 1.00 91.06 81 VAL A C 1
ATOM 632 O O . VAL A 1 81 ? 14.159 3.537 -5.238 1.00 91.06 81 VAL A O 1
ATOM 635 N N . ILE A 1 82 ? 12.491 4.689 -4.288 1.00 89.00 82 ILE A N 1
ATOM 636 C CA . ILE A 1 82 ? 13.326 5.781 -3.765 1.00 89.00 82 ILE A CA 1
ATOM 637 C C . ILE A 1 82 ? 13.851 5.438 -2.373 1.00 89.00 82 ILE A C 1
ATOM 639 O O . ILE A 1 82 ? 13.100 4.992 -1.504 1.00 89.00 82 ILE A O 1
ATOM 643 N N . TYR A 1 83 ? 15.111 5.768 -2.110 1.00 87.81 83 TYR A N 1
ATOM 644 C CA . TYR A 1 83 ? 15.682 5.701 -0.772 1.00 87.81 83 TYR A CA 1
ATOM 645 C C . TYR A 1 83 ? 15.610 7.059 -0.072 1.00 87.81 83 TYR A C 1
ATOM 647 O O . TYR A 1 83 ? 16.355 7.992 -0.373 1.00 87.81 83 TYR A O 1
ATOM 655 N N . LEU A 1 84 ? 14.732 7.149 0.926 1.00 85.94 84 LEU A N 1
ATOM 656 C CA . LEU A 1 84 ? 14.673 8.268 1.865 1.00 85.94 84 LEU A CA 1
ATOM 657 C C . LEU A 1 84 ? 15.445 7.900 3.136 1.00 85.94 84 LEU A C 1
ATOM 659 O O . LEU A 1 84 ? 14.864 7.593 4.174 1.00 85.94 84 LEU A O 1
ATOM 663 N N . ALA A 1 85 ? 16.774 7.891 3.034 1.00 84.12 85 ALA A N 1
ATOM 664 C CA . ALA A 1 85 ? 17.664 7.486 4.117 1.00 84.12 85 ALA A CA 1
ATOM 665 C C . ALA A 1 85 ? 18.711 8.563 4.421 1.00 84.12 85 ALA A C 1
ATOM 667 O O . ALA A 1 85 ? 19.257 9.195 3.522 1.00 84.12 85 ALA A O 1
ATOM 668 N N . ASN A 1 86 ? 19.051 8.721 5.702 1.00 85.00 86 ASN A N 1
ATOM 669 C CA . ASN A 1 86 ? 20.194 9.528 6.140 1.00 85.00 86 ASN A CA 1
ATOM 670 C C . ASN A 1 86 ? 21.467 8.666 6.248 1.00 85.00 86 ASN A C 1
ATOM 672 O O . ASN A 1 86 ? 22.188 8.717 7.245 1.00 85.00 86 ASN A O 1
ATOM 676 N N . ILE A 1 87 ? 21.695 7.801 5.256 1.00 77.88 87 ILE A N 1
ATOM 677 C CA . ILE A 1 87 ? 22.852 6.904 5.192 1.00 77.88 87 ILE A CA 1
ATOM 678 C C . ILE A 1 87 ? 23.702 7.342 4.010 1.00 77.88 87 ILE A C 1
ATOM 680 O O . ILE A 1 87 ? 23.244 7.379 2.872 1.00 77.88 87 ILE A O 1
ATOM 684 N N . ASN A 1 88 ? 24.953 7.682 4.293 1.00 65.31 88 ASN A N 1
ATOM 685 C CA . ASN A 1 88 ? 25.910 8.086 3.280 1.00 65.31 88 ASN A CA 1
ATOM 686 C C . ASN A 1 88 ? 26.682 6.837 2.845 1.00 65.31 88 ASN A C 1
ATOM 688 O O . ASN A 1 88 ? 27.500 6.336 3.616 1.00 65.31 88 ASN A O 1
ATOM 692 N N . TYR A 1 89 ? 26.415 6.305 1.651 1.00 58.06 89 TYR A N 1
ATOM 693 C CA . TYR A 1 89 ? 27.204 5.196 1.113 1.00 58.06 89 TYR A CA 1
ATOM 694 C C . TYR A 1 89 ? 28.579 5.741 0.690 1.00 58.06 89 TYR A C 1
ATOM 696 O O . TYR A 1 89 ? 28.655 6.511 -0.269 1.00 58.06 89 TYR A O 1
ATOM 704 N N . PRO A 1 90 ? 29.692 5.384 1.364 1.00 49.78 90 PRO A N 1
ATOM 705 C CA . PRO A 1 90 ? 30.992 6.016 1.110 1.00 49.78 90 PRO A CA 1
ATOM 706 C C . PRO A 1 90 ? 31.604 5.653 -0.251 1.00 49.78 90 PRO A C 1
ATOM 708 O O . PRO A 1 90 ? 32.640 6.194 -0.634 1.00 49.78 90 PRO A O 1
ATOM 711 N N . THR A 1 91 ? 31.006 4.717 -0.985 1.00 45.97 91 THR A N 1
ATOM 712 C CA . THR A 1 91 ? 31.642 4.066 -2.128 1.00 45.97 91 THR A CA 1
ATOM 713 C C . THR A 1 91 ? 30.663 3.893 -3.277 1.00 45.97 91 THR A C 1
ATOM 715 O O . THR A 1 91 ? 30.140 2.806 -3.464 1.00 45.97 91 THR A O 1
ATOM 718 N N . LEU A 1 92 ? 30.445 4.968 -4.038 1.00 41.53 92 LEU A N 1
ATOM 719 C CA . LEU A 1 92 ? 30.201 4.977 -5.490 1.00 41.53 92 LEU A CA 1
ATOM 720 C C . LEU A 1 92 ? 30.422 6.426 -5.988 1.00 41.53 92 LEU A C 1
ATOM 722 O O . LEU A 1 92 ? 29.511 7.213 -6.172 1.00 41.53 92 LEU A O 1
ATOM 726 N N . SER A 1 93 ? 31.703 6.795 -6.081 1.00 38.00 93 SER A N 1
ATOM 727 C CA . SER A 1 93 ? 32.305 7.928 -6.814 1.00 38.00 93 SER A CA 1
ATOM 728 C C . SER A 1 93 ? 31.560 9.285 -6.942 1.00 38.00 93 SER A C 1
ATOM 730 O O . SER A 1 93 ? 30.789 9.528 -7.862 1.00 38.00 93 SER A O 1
ATOM 732 N N . ARG A 1 94 ? 31.960 10.222 -6.067 1.00 47.66 94 ARG A N 1
ATOM 733 C CA . ARG A 1 94 ? 32.149 11.688 -6.232 1.00 47.66 94 ARG A CA 1
ATOM 734 C C . ARG A 1 94 ? 31.623 12.388 -7.510 1.00 47.66 94 ARG A C 1
ATOM 736 O O . ARG A 1 94 ? 32.223 12.249 -8.571 1.00 47.66 94 ARG A O 1
ATOM 743 N N . ARG A 1 95 ? 30.781 13.417 -7.308 1.00 36.16 95 ARG A N 1
ATOM 744 C CA . ARG A 1 95 ? 31.014 14.829 -7.725 1.00 36.16 95 ARG A CA 1
ATOM 745 C C . ARG A 1 95 ? 29.993 15.755 -7.042 1.00 36.16 95 ARG A C 1
ATOM 747 O O . ARG A 1 95 ? 28.839 15.792 -7.437 1.00 36.16 95 ARG A O 1
ATOM 754 N N . GLY A 1 96 ? 30.432 16.518 -6.038 1.00 37.09 96 GLY A N 1
ATOM 755 C CA . GLY A 1 96 ? 29.615 17.577 -5.421 1.00 37.09 96 GLY A CA 1
ATOM 756 C C . GLY A 1 96 ? 29.640 17.605 -3.894 1.00 37.09 96 GLY A C 1
ATOM 757 O O . GLY A 1 96 ? 28.592 17.649 -3.266 1.00 37.09 96 GLY A O 1
ATOM 758 N N . PHE A 1 97 ? 30.823 17.564 -3.278 1.00 42.12 97 PHE A N 1
ATOM 759 C CA . PHE A 1 97 ? 30.941 17.853 -1.848 1.00 42.12 97 PHE A CA 1
ATOM 760 C C . PHE A 1 97 ? 30.931 19.372 -1.632 1.00 42.12 97 PHE A C 1
ATOM 762 O O . PHE A 1 97 ? 31.873 20.050 -2.041 1.00 42.12 97 PHE A O 1
ATOM 769 N N . LEU A 1 98 ? 29.910 19.889 -0.943 1.00 43.06 98 LEU A N 1
ATOM 770 C CA . LEU A 1 98 ? 30.108 21.030 -0.049 1.00 43.06 98 LEU A CA 1
ATOM 771 C C . LEU A 1 98 ? 30.751 20.479 1.238 1.00 43.06 98 LEU A C 1
ATOM 773 O O . LEU A 1 98 ? 30.274 19.462 1.749 1.00 43.06 98 LEU A O 1
ATOM 777 N N . PRO A 1 99 ? 31.824 21.084 1.772 1.00 43.62 99 PRO A N 1
ATOM 778 C CA . PRO A 1 99 ? 32.382 20.632 3.037 1.00 43.62 99 PRO A CA 1
ATOM 779 C C . PRO A 1 99 ? 31.409 20.966 4.175 1.00 43.62 99 PRO A C 1
ATOM 781 O O . PRO A 1 99 ? 30.934 22.096 4.281 1.00 43.62 99 PRO A O 1
ATOM 784 N N . LEU A 1 100 ? 31.127 19.984 5.036 1.00 51.38 100 LEU A N 1
ATOM 785 C CA . LEU A 1 100 ? 30.484 20.243 6.324 1.00 51.38 100 LEU A CA 1
ATOM 786 C C . LEU A 1 100 ? 31.429 21.074 7.213 1.00 51.38 100 LEU A C 1
ATOM 788 O O . LEU A 1 100 ? 32.651 20.890 7.138 1.00 51.38 100 LEU A O 1
ATOM 792 N N . PRO A 1 101 ? 30.892 21.985 8.044 1.00 44.56 101 PRO A N 1
ATOM 793 C CA . PRO A 1 101 ? 31.704 22.807 8.926 1.00 44.56 101 PRO A CA 1
ATOM 794 C C . PRO A 1 101 ? 32.387 21.926 9.975 1.00 44.56 101 PRO A C 1
ATOM 796 O O . PRO A 1 101 ? 31.787 21.002 10.525 1.00 44.56 101 PRO A O 1
ATOM 799 N N . LYS A 1 102 ? 33.665 22.214 10.231 1.00 48.94 102 LYS A N 1
ATOM 800 C CA . LYS A 1 102 ? 34.419 21.595 11.321 1.00 48.94 102 LYS A CA 1
ATOM 801 C C . LYS A 1 102 ? 33.832 22.085 12.648 1.00 48.94 102 LYS A C 1
ATOM 803 O O . LYS A 1 102 ? 33.721 23.297 12.830 1.00 48.94 102 LYS A O 1
ATOM 808 N N . VAL A 1 103 ? 33.452 21.146 13.514 1.00 56.91 103 VAL A N 1
ATOM 809 C CA . VAL A 1 103 ? 33.221 21.388 14.949 1.00 56.91 103 VAL A CA 1
ATOM 810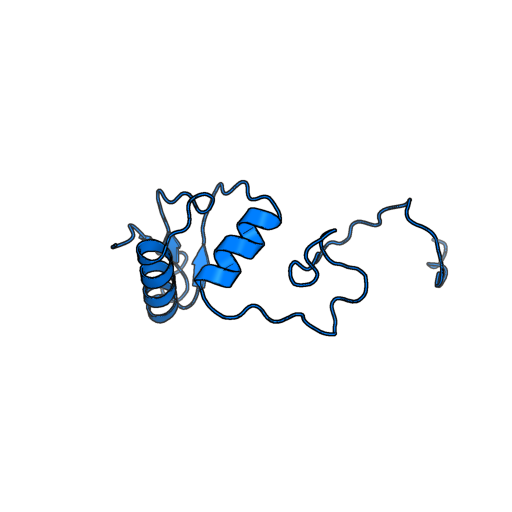 C C . VAL A 1 103 ? 34.572 21.516 15.639 1.00 56.91 103 VAL A C 1
ATOM 812 O O . VAL A 1 103 ? 35.481 20.741 15.258 1.00 56.91 103 VAL A O 1
#

pLDDT: mean 85.21, std 18.09, range [36.16, 98.44]

Secondary structure (DSSP, 8-state):
----EEESSSSS-EEEPS--GGG--HHHHHHHHHHHHHHS-EEE-S----HHHHHHHHHHHSPPP--GGGTT-EETTEEEEE-------S-S--S--PPPPP-

Sequence (103 aa):
MDFQTRPLSENFGSEVLSVDLTQIDEDMAEAILLAVQKHALLLFRRQSLHDDDIYRLSSALGPVEEPPAAKDNHSPGFKSVIYLANINYPTLSRRGFLPLPKV

Foldseek 3Di:
DEFDWDDPDPQAEIETPDDALLPDDLVVLVNVVVVCVVHVYYDYPPYDDDLVSVVVSVVSNHDQDQDPPQVVQADDVDSSHGDPDPDDDPDDDDDDDDDDDDD